Protein AF-A0A920LRT0-F1 (afdb_monomer_lite)

Foldseek 3Di:
DDPVVVVVVVVVVVLVVQAAEAEAADPVVQVVVCVVVDDSYDYYHPPHDQKDQPPDPPQFDVVVVRDGDIDGDPPPD

pLDDT: mean 83.63, std 10.36, range [43.72, 95.0]

Secondary structure (DSSP, 8-state):
--HHHHHHHHHHHHHHHTPEEEEES-HHHHHHHHHHH-TTEEEEE--S-SEE--SSTTSEEGGGTTEE--EE-TT--

Sequence (77 aa):
MNTFLLKRFYRFLSWMDRMKVVVVESPAKAKTINRYLGTDYTVLASYGHVRDLPAKDGSVLPEHSFEMSWQTDAKIK

Radius of gyration: 20.81 Å; chains: 1; bounding box: 37×31×64 Å

Structure (mmCIF, N/CA/C/O backbone):
data_AF-A0A920LRT0-F1
#
_entry.id   AF-A0A920LRT0-F1
#
loop_
_atom_site.group_PDB
_atom_site.id
_atom_site.type_symbol
_atom_site.label_atom_id
_atom_site.label_alt_id
_atom_site.label_comp_id
_atom_site.label_asym_id
_atom_site.label_entity_id
_atom_site.label_seq_id
_atom_site.pdbx_PDB_ins_code
_atom_site.Cartn_x
_atom_site.Cartn_y
_atom_site.Cartn_z
_atom_site.occupancy
_atom_site.B_iso_or_equiv
_atom_site.auth_seq_id
_atom_site.auth_comp_id
_atom_site.auth_asym_id
_atom_site.auth_atom_id
_atom_site.pdbx_PDB_model_num
ATOM 1 N N . MET A 1 1 ? -13.628 -22.481 29.930 1.00 59.88 1 MET A N 1
ATOM 2 C CA . MET A 1 1 ? -13.630 -21.163 29.253 1.00 59.88 1 MET A CA 1
ATOM 3 C C . MET A 1 1 ? -15.042 -20.590 29.343 1.00 59.88 1 MET A C 1
ATOM 5 O O . MET A 1 1 ? -15.963 -21.267 28.916 1.00 59.88 1 MET A O 1
ATOM 9 N N . ASN A 1 2 ? -15.247 -19.432 29.982 1.00 84.19 2 ASN A N 1
ATOM 10 C CA . ASN A 1 2 ? -16.592 -18.860 30.170 1.00 84.19 2 ASN A CA 1
ATOM 11 C C . ASN A 1 2 ? -17.150 -18.344 28.827 1.00 84.19 2 ASN A C 1
ATOM 13 O O . ASN A 1 2 ? -16.409 -17.770 28.024 1.00 84.19 2 ASN A O 1
ATOM 17 N N . THR A 1 3 ? -18.455 -18.510 28.613 1.00 82.75 3 THR A N 1
ATOM 18 C CA . THR A 1 3 ? -19.259 -17.976 27.503 1.00 82.75 3 THR A CA 1
ATOM 19 C C . THR A 1 3 ? -18.927 -16.519 27.144 1.00 82.75 3 THR A C 1
ATOM 21 O O . THR A 1 3 ? -18.956 -16.158 25.970 1.00 82.75 3 THR A O 1
ATOM 24 N N . PHE A 1 4 ? -18.551 -15.678 28.114 1.00 86.81 4 PHE A N 1
ATOM 25 C CA . PHE A 1 4 ? -18.120 -14.294 27.865 1.00 86.81 4 PHE A CA 1
ATOM 26 C C . PHE A 1 4 ? -16.827 -14.189 27.033 1.00 86.81 4 PHE A C 1
ATOM 28 O O . PHE A 1 4 ? -16.766 -13.435 26.060 1.00 86.81 4 PHE A O 1
ATOM 35 N N . LEU A 1 5 ? -15.803 -14.973 27.382 1.00 88.06 5 LEU A N 1
ATOM 36 C CA . LEU A 1 5 ? -14.526 -15.015 26.660 1.00 88.06 5 LEU A CA 1
ATOM 37 C C . LEU A 1 5 ? -14.704 -15.595 25.257 1.00 88.06 5 LEU A C 1
ATOM 39 O O . LEU A 1 5 ? -14.167 -15.048 24.297 1.00 88.06 5 LEU A O 1
ATOM 43 N N . LEU A 1 6 ? -15.527 -16.639 25.129 1.00 88.75 6 LEU A N 1
ATOM 44 C CA . LEU A 1 6 ? -15.825 -17.258 23.839 1.00 88.75 6 LEU A CA 1
ATOM 45 C C . LEU A 1 6 ? -16.535 -16.271 22.895 1.00 88.75 6 LEU A C 1
ATOM 47 O O . LEU A 1 6 ? -16.121 -16.107 21.751 1.00 88.75 6 LEU A O 1
ATOM 51 N N . LYS A 1 7 ? -17.541 -15.527 23.382 1.00 88.62 7 LYS A N 1
ATOM 52 C CA . LYS A 1 7 ? -18.221 -14.490 22.582 1.00 88.62 7 LYS A CA 1
ATOM 53 C C . LYS A 1 7 ? -17.280 -13.359 22.162 1.00 88.62 7 LYS A C 1
ATOM 55 O O . LYS A 1 7 ? -17.380 -12.868 21.040 1.00 88.62 7 LYS A O 1
ATOM 60 N N . ARG A 1 8 ? -16.357 -12.945 23.035 1.00 89.56 8 ARG A N 1
ATOM 61 C CA . ARG A 1 8 ? -15.369 -11.901 22.724 1.00 89.56 8 ARG A CA 1
ATOM 62 C C . ARG A 1 8 ? -14.348 -12.373 21.684 1.00 89.56 8 ARG A C 1
ATOM 64 O O . ARG A 1 8 ? -13.989 -11.592 20.811 1.00 89.56 8 ARG A O 1
ATOM 71 N N . PHE A 1 9 ? -13.957 -13.644 21.737 1.00 92.19 9 PHE A N 1
ATOM 72 C CA . PHE A 1 9 ? -13.079 -14.270 20.753 1.00 92.19 9 PHE A CA 1
ATOM 73 C C . PHE A 1 9 ? -13.745 -14.407 19.376 1.00 92.19 9 PHE A C 1
ATOM 75 O O . PHE A 1 9 ? -13.187 -13.944 18.387 1.00 92.19 9 PHE A O 1
ATOM 82 N N . TYR A 1 10 ? -14.976 -14.927 19.295 1.00 90.69 10 TYR A N 1
ATOM 83 C CA . TYR A 1 10 ? -15.692 -15.009 18.013 1.00 90.69 10 TYR A CA 1
ATOM 84 C C . TYR A 1 10 ? -15.987 -13.638 17.409 1.00 90.69 10 TYR A C 1
ATOM 86 O O . TYR A 1 10 ? -15.903 -13.469 16.196 1.00 90.69 10 TYR A O 1
ATOM 94 N N . ARG A 1 11 ? -16.286 -12.635 18.243 1.00 87.31 11 ARG A N 1
ATOM 95 C CA . ARG A 1 11 ? -16.452 -11.258 17.764 1.00 87.31 11 ARG A CA 1
ATOM 96 C C . ARG A 1 11 ? -15.152 -10.682 17.200 1.00 87.31 11 ARG A C 1
ATOM 98 O O . ARG A 1 11 ? -15.214 -9.908 16.256 1.00 87.31 11 ARG A O 1
ATOM 105 N N . PHE A 1 12 ? -14.003 -11.069 17.749 1.00 87.12 12 PHE A N 1
ATOM 106 C CA . PHE A 1 12 ? -12.694 -10.695 17.218 1.00 87.12 12 PHE A CA 1
ATOM 107 C C . PHE A 1 12 ? -12.390 -11.403 15.891 1.00 87.12 12 PHE A C 1
ATOM 109 O O . PHE A 1 12 ? -12.057 -10.732 14.923 1.00 87.12 12 PHE A O 1
ATOM 116 N N . LEU A 1 13 ? -12.597 -12.720 15.806 1.00 88.06 13 LEU A N 1
ATOM 117 C CA . LEU A 1 13 ? -12.418 -13.471 14.556 1.00 88.06 13 LEU A CA 1
ATOM 118 C C . LEU A 1 13 ? -13.329 -12.951 13.435 1.00 88.06 13 LEU A C 1
ATOM 120 O O . LEU A 1 13 ? -12.871 -12.679 12.333 1.00 88.06 13 LEU A O 1
ATOM 124 N N . SER A 1 14 ? -14.608 -12.720 13.736 1.00 87.25 14 SER A N 1
ATOM 125 C CA . SER A 1 14 ? -15.551 -12.142 12.772 1.00 87.25 14 SER A CA 1
ATOM 126 C C . SER A 1 14 ? -15.185 -10.709 12.370 1.00 87.25 14 SER A C 1
ATOM 128 O O . SER A 1 14 ? -15.512 -10.282 11.264 1.00 87.25 14 SER A O 1
ATOM 130 N N . TRP A 1 15 ? -14.536 -9.946 13.253 1.00 83.44 15 TRP A N 1
ATOM 131 C CA . TRP A 1 15 ? -14.011 -8.628 12.907 1.00 83.44 15 TRP A CA 1
ATOM 132 C C . TRP A 1 15 ? -12.811 -8.740 11.959 1.00 83.44 15 TRP A C 1
ATOM 134 O O . TRP A 1 15 ? -12.786 -8.017 10.968 1.00 83.44 15 TRP A O 1
ATOM 144 N N . MET A 1 16 ? -11.897 -9.691 12.189 1.00 82.38 16 MET A N 1
ATOM 145 C CA . MET A 1 16 ? -10.767 -9.952 11.288 1.00 82.38 16 MET A CA 1
ATOM 146 C C . MET A 1 16 ? -11.227 -10.286 9.862 1.00 82.38 16 MET A C 1
ATOM 148 O O . MET A 1 16 ? -10.718 -9.694 8.915 1.00 82.38 16 MET A O 1
ATOM 152 N N . ASP A 1 17 ? -12.242 -11.141 9.704 1.00 82.50 17 ASP A N 1
ATOM 153 C CA . ASP A 1 17 ? -12.784 -11.510 8.382 1.00 82.50 17 ASP A CA 1
ATOM 154 C C . ASP A 1 17 ? -13.428 -10.337 7.625 1.00 82.50 17 ASP A C 1
ATOM 156 O O . ASP A 1 17 ? -13.593 -10.389 6.407 1.00 82.50 17 ASP A O 1
ATOM 160 N N . ARG A 1 18 ? -13.816 -9.266 8.328 1.00 82.25 18 ARG A N 1
ATOM 161 C CA . ARG A 1 18 ? -14.438 -8.080 7.717 1.00 82.25 18 ARG A CA 1
ATOM 162 C C . ARG A 1 18 ? -13.460 -6.943 7.443 1.00 82.25 18 ARG A C 1
ATOM 164 O O . ARG A 1 18 ? -13.880 -5.927 6.886 1.00 82.25 18 ARG A O 1
ATOM 171 N N . MET A 1 19 ? -12.188 -7.099 7.806 1.00 86.88 19 MET A N 1
ATOM 172 C CA . MET A 1 19 ? -11.175 -6.084 7.545 1.00 86.88 19 MET A CA 1
ATOM 173 C C . MET A 1 19 ? -10.920 -5.941 6.045 1.00 86.88 19 MET A C 1
ATOM 175 O O . MET A 1 19 ? -10.710 -6.920 5.330 1.00 86.88 19 MET A O 1
ATOM 179 N N . LYS A 1 20 ? -10.903 -4.699 5.562 1.00 91.12 20 LYS A N 1
ATOM 180 C CA . LYS A 1 20 ? -10.639 -4.394 4.151 1.00 91.12 20 LYS A CA 1
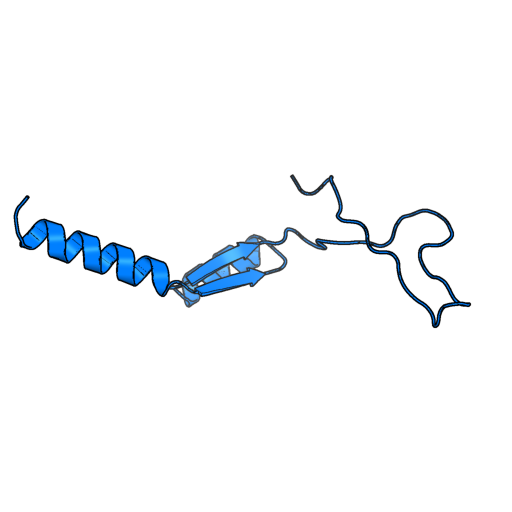ATOM 181 C C . LYS A 1 20 ? -9.200 -3.930 3.965 1.00 91.12 20 LYS A C 1
ATOM 183 O O . LYS A 1 20 ? -8.704 -3.114 4.737 1.00 91.12 20 LYS A O 1
ATOM 188 N N . VAL A 1 21 ? -8.534 -4.415 2.920 1.00 92.88 21 VAL A N 1
ATOM 189 C CA . VAL A 1 21 ? -7.161 -4.008 2.593 1.00 92.88 21 VAL A CA 1
ATOM 190 C C . VAL A 1 21 ? -7.181 -2.896 1.552 1.00 92.88 21 VAL A C 1
ATOM 192 O O . VAL A 1 21 ? -7.875 -2.991 0.542 1.00 92.88 21 VAL A O 1
ATOM 195 N N . 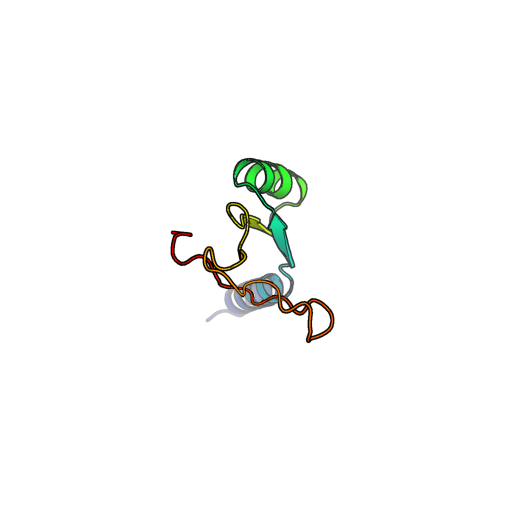VAL A 1 22 ? -6.403 -1.844 1.795 1.00 93.06 22 VAL A N 1
ATOM 196 C CA . VAL A 1 22 ? -6.202 -0.726 0.868 1.00 93.06 22 VAL A CA 1
ATOM 197 C C . VAL A 1 22 ? -4.713 -0.612 0.584 1.00 93.06 22 VAL A C 1
ATOM 199 O O . VAL A 1 22 ? -3.918 -0.481 1.509 1.00 93.06 22 VAL A O 1
ATOM 202 N N . VAL A 1 23 ? -4.326 -0.651 -0.688 1.00 93.00 23 VAL A N 1
ATOM 203 C CA . VAL A 1 23 ? -2.925 -0.507 -1.101 1.00 93.00 23 VAL A CA 1
ATOM 204 C C . VAL A 1 23 ? -2.704 0.892 -1.654 1.00 93.00 23 VAL A C 1
ATOM 206 O O . VAL A 1 23 ? -3.502 1.388 -2.448 1.00 93.00 23 VAL A O 1
ATOM 209 N N . VAL A 1 24 ? -1.623 1.535 -1.225 1.00 93.69 24 VAL A N 1
ATOM 210 C CA . VAL A 1 24 ? -1.238 2.876 -1.665 1.00 93.69 24 VAL A CA 1
ATOM 211 C C . VAL A 1 24 ? 0.234 2.921 -2.041 1.00 93.69 24 VAL A C 1
ATOM 213 O O . VAL A 1 24 ? 1.036 2.140 -1.556 1.00 93.69 24 VAL A O 1
ATOM 216 N N . GLU A 1 25 ? 0.610 3.879 -2.874 1.00 90.94 25 GLU A N 1
ATOM 217 C CA . GLU A 1 25 ? 1.970 3.981 -3.411 1.00 90.94 25 GLU A CA 1
ATOM 218 C C . GLU A 1 25 ? 3.035 4.306 -2.346 1.00 90.94 25 GLU A C 1
ATOM 220 O O . GLU A 1 25 ? 4.127 3.742 -2.357 1.00 90.94 25 GLU A O 1
ATOM 225 N N . SER A 1 26 ? 2.728 5.213 -1.407 1.00 91.75 26 SER A N 1
ATOM 226 C CA . SER A 1 26 ? 3.725 5.768 -0.484 1.00 91.75 26 SER A CA 1
ATOM 227 C C . SER A 1 26 ? 3.374 5.583 1.000 1.00 91.75 26 SER A C 1
ATOM 229 O O . SER A 1 26 ? 2.202 5.681 1.386 1.00 91.75 26 SER A O 1
ATOM 231 N N . PRO A 1 27 ? 4.380 5.411 1.883 1.00 91.06 27 PRO A N 1
ATOM 232 C CA . PRO A 1 27 ? 4.149 5.238 3.322 1.00 91.06 27 PRO A CA 1
ATOM 233 C C . PRO A 1 27 ? 3.467 6.441 3.987 1.00 91.06 27 PRO A C 1
ATOM 235 O O . PRO A 1 27 ? 2.679 6.285 4.921 1.00 91.06 27 PRO A O 1
ATOM 238 N N . ALA A 1 28 ? 3.746 7.657 3.507 1.00 92.88 28 ALA A N 1
ATOM 239 C CA . ALA A 1 28 ? 3.129 8.877 4.027 1.00 92.88 28 ALA A CA 1
ATOM 240 C C . ALA A 1 28 ? 1.621 8.940 3.719 1.00 92.88 28 ALA A C 1
ATOM 242 O O . ALA A 1 28 ? 0.824 9.307 4.592 1.00 92.88 28 ALA A O 1
ATOM 243 N N . LYS A 1 29 ? 1.218 8.519 2.508 1.00 91.38 29 LYS A N 1
ATOM 244 C CA . LYS A 1 29 ? -0.197 8.372 2.135 1.00 91.38 29 LYS A CA 1
ATOM 245 C C . LYS A 1 29 ? -0.864 7.294 2.992 1.00 91.38 29 LYS A C 1
ATOM 247 O O . LYS A 1 29 ? -1.941 7.550 3.523 1.00 91.38 29 LYS A O 1
ATOM 252 N N . ALA A 1 30 ? -0.197 6.155 3.210 1.00 93.94 30 ALA A N 1
ATOM 253 C CA . ALA A 1 30 ? -0.736 5.059 4.021 1.00 93.94 30 ALA A CA 1
ATOM 254 C C . ALA A 1 30 ? -1.079 5.523 5.441 1.00 93.94 30 ALA A C 1
ATOM 256 O O . ALA A 1 30 ? -2.209 5.351 5.894 1.00 93.94 30 ALA A O 1
ATOM 257 N N . LYS A 1 31 ? -0.142 6.217 6.105 1.00 91.94 31 LYS A N 1
ATOM 258 C CA . LYS A 1 31 ? -0.364 6.791 7.443 1.00 91.94 31 LYS A CA 1
ATOM 259 C C . LYS A 1 31 ? -1.542 7.763 7.468 1.00 91.94 31 LYS A C 1
ATOM 261 O O . LYS A 1 31 ? -2.334 7.742 8.404 1.00 91.94 31 LYS A O 1
ATOM 266 N N . THR A 1 32 ? -1.663 8.615 6.453 1.00 95.00 32 THR A N 1
ATOM 267 C CA . THR A 1 32 ? -2.729 9.622 6.386 1.00 95.00 32 THR A CA 1
ATOM 268 C C . THR A 1 32 ? -4.099 8.987 6.165 1.00 95.00 32 THR A C 1
ATOM 270 O O . THR A 1 32 ? -5.030 9.297 6.901 1.00 95.00 32 THR A O 1
ATOM 273 N N . ILE A 1 33 ? -4.212 8.061 5.213 1.00 93.00 33 ILE A N 1
ATOM 274 C CA . ILE A 1 33 ? -5.469 7.376 4.881 1.00 93.00 33 ILE A CA 1
ATOM 275 C C . ILE A 1 33 ? -5.914 6.464 6.027 1.00 93.00 33 ILE A C 1
ATOM 277 O O . ILE A 1 33 ? -7.096 6.445 6.360 1.00 93.00 33 ILE A O 1
ATOM 281 N N . ASN A 1 34 ? -4.979 5.788 6.700 1.00 92.62 34 ASN A N 1
ATOM 282 C CA . ASN A 1 34 ? -5.296 4.958 7.861 1.00 92.62 34 ASN A CA 1
ATOM 283 C C . ASN A 1 34 ? -5.943 5.770 8.998 1.00 92.62 34 ASN A C 1
ATOM 285 O O . ASN A 1 34 ? -6.864 5.289 9.651 1.00 92.62 34 ASN A O 1
ATOM 289 N N . ARG A 1 35 ? -5.522 7.030 9.199 1.00 92.94 35 ARG A N 1
ATOM 290 C CA . ARG A 1 35 ? -6.172 7.928 10.173 1.00 92.94 35 ARG A CA 1
ATOM 291 C C . ARG A 1 35 ? -7.617 8.260 9.804 1.00 92.94 35 ARG A C 1
ATOM 293 O O . ARG A 1 35 ? -8.422 8.440 10.707 1.00 92.94 35 ARG A O 1
ATOM 300 N N . TYR A 1 36 ? -7.938 8.360 8.514 1.00 94.94 36 TYR A N 1
ATOM 301 C CA . TYR A 1 36 ? -9.295 8.676 8.063 1.00 94.94 36 TYR A CA 1
ATOM 302 C C . TYR A 1 36 ? -10.224 7.459 8.065 1.00 94.94 36 TYR A C 1
ATOM 304 O O . TYR A 1 36 ? -11.395 7.598 8.398 1.00 94.94 36 TYR A O 1
ATOM 312 N N . LEU A 1 37 ? -9.716 6.280 7.696 1.00 92.44 37 LEU A N 1
ATOM 313 C CA . LEU A 1 37 ? -10.524 5.063 7.564 1.00 92.44 37 LEU A CA 1
ATOM 314 C C . LEU A 1 37 ? -10.716 4.302 8.884 1.00 92.44 37 LEU A C 1
ATOM 316 O O . LEU A 1 37 ? -11.713 3.600 9.044 1.00 92.44 37 LEU A O 1
ATOM 320 N N . GLY A 1 38 ? -9.792 4.451 9.835 1.00 88.69 38 GLY A N 1
ATOM 321 C CA . GLY A 1 38 ? -9.889 3.813 11.145 1.00 88.69 38 GLY A CA 1
ATOM 322 C C . GLY A 1 38 ? -9.580 2.313 11.129 1.00 88.69 38 GLY A C 1
ATOM 323 O O . GLY A 1 38 ? -8.952 1.787 10.214 1.00 88.69 38 GLY A O 1
ATOM 324 N N . THR A 1 39 ? -9.996 1.619 12.189 1.00 86.94 39 THR A N 1
ATOM 325 C CA . THR A 1 39 ? -9.541 0.256 12.516 1.00 86.94 39 THR A CA 1
ATOM 326 C C . THR A 1 39 ? -10.071 -0.837 11.596 1.00 86.94 39 THR A C 1
ATOM 328 O O . THR A 1 39 ? -9.510 -1.925 11.578 1.00 86.94 39 THR A O 1
ATOM 331 N N . ASP A 1 40 ? -11.126 -0.575 10.830 1.00 88.75 40 ASP A N 1
ATOM 332 C CA . ASP A 1 40 ? -11.736 -1.586 9.955 1.00 88.75 40 ASP A CA 1
ATOM 333 C C . ASP A 1 40 ? -10.969 -1.778 8.635 1.00 88.75 40 ASP A C 1
ATOM 335 O O . ASP A 1 40 ? -11.317 -2.636 7.818 1.00 88.75 40 ASP A O 1
ATOM 339 N N . TYR A 1 41 ? -9.908 -0.993 8.426 1.00 92.38 41 TYR A N 1
ATOM 340 C CA . TYR A 1 41 ? -9.074 -1.042 7.237 1.00 92.38 41 TYR A CA 1
ATOM 341 C C . TYR A 1 41 ? -7.617 -1.327 7.590 1.00 92.38 41 TYR A C 1
ATOM 343 O O . TYR A 1 41 ? -7.075 -0.824 8.569 1.00 92.38 41 TYR A O 1
ATOM 351 N N . THR A 1 42 ? -6.963 -2.109 6.736 1.00 90.69 42 THR A N 1
ATOM 352 C CA . THR A 1 42 ? -5.508 -2.275 6.729 1.00 90.69 42 THR A CA 1
ATOM 353 C C . THR A 1 42 ? -4.949 -1.547 5.520 1.00 90.69 42 THR A C 1
ATOM 355 O O . THR A 1 42 ? -5.177 -1.962 4.384 1.00 90.69 42 THR A O 1
ATOM 358 N N . VAL A 1 43 ? -4.231 -0.449 5.752 1.00 92.75 43 VAL A N 1
ATOM 359 C CA . VAL A 1 43 ? -3.628 0.344 4.676 1.0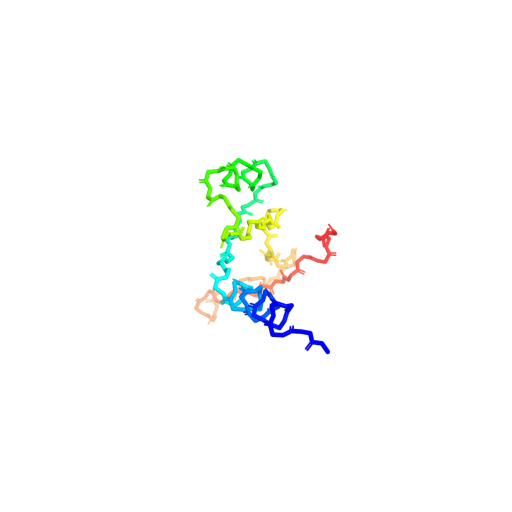0 92.75 43 VAL A CA 1
ATOM 360 C C . VAL A 1 43 ? -2.153 -0.022 4.522 1.00 92.75 43 VAL A C 1
ATOM 362 O O . VAL A 1 43 ? -1.355 0.219 5.426 1.00 92.75 43 VAL A O 1
ATOM 365 N N . LEU A 1 44 ? -1.792 -0.595 3.374 1.00 91.75 44 LEU A N 1
ATOM 366 C CA . LEU A 1 44 ? -0.439 -1.050 3.046 1.00 91.75 44 LEU A CA 1
ATOM 367 C C . LEU A 1 44 ? 0.195 -0.136 1.999 1.00 91.75 44 LEU A C 1
ATOM 369 O O . LEU A 1 44 ? -0.477 0.312 1.072 1.00 91.75 44 LEU A O 1
ATOM 373 N N . ALA A 1 45 ? 1.494 0.125 2.130 1.00 91.44 45 ALA A N 1
ATOM 374 C CA . ALA A 1 45 ? 2.250 0.846 1.114 1.00 91.44 45 ALA A CA 1
ATOM 375 C C . ALA A 1 45 ? 2.934 -0.139 0.150 1.00 91.44 45 ALA A C 1
ATOM 377 O O . ALA A 1 45 ? 3.525 -1.111 0.609 1.00 91.44 45 ALA A O 1
ATOM 378 N N . SER A 1 46 ? 2.887 0.123 -1.159 1.00 87.38 46 SER A N 1
ATOM 379 C CA . SER A 1 46 ? 3.627 -0.633 -2.182 1.00 87.38 46 SER A CA 1
ATOM 380 C C . SER A 1 46 ? 5.084 -0.187 -2.318 1.00 87.38 46 SER A C 1
ATOM 382 O O . SER A 1 46 ? 5.862 -0.875 -2.965 1.00 87.38 46 SER A O 1
ATOM 384 N N . TYR A 1 47 ? 5.448 0.948 -1.705 1.00 84.50 47 TYR A N 1
ATOM 385 C CA . TYR A 1 47 ? 6.783 1.549 -1.774 1.00 84.50 47 TYR A CA 1
ATOM 386 C C . TYR A 1 47 ? 7.241 1.822 -3.219 1.00 84.50 47 TYR A C 1
ATOM 388 O O . TYR A 1 47 ? 8.416 1.675 -3.541 1.00 84.50 47 TYR A O 1
ATOM 396 N N . GLY A 1 48 ? 6.313 2.266 -4.073 1.00 80.38 48 GLY A N 1
ATOM 397 C CA . GLY A 1 48 ? 6.559 2.531 -5.494 1.00 80.38 48 GLY A CA 1
ATOM 398 C C . GLY A 1 48 ? 6.037 1.428 -6.420 1.00 80.38 48 GLY A C 1
ATOM 399 O O . GLY A 1 48 ? 5.037 0.767 -6.108 1.00 80.38 48 GLY A O 1
ATOM 400 N N . HIS A 1 49 ? 6.680 1.280 -7.582 1.00 83.44 49 HIS A N 1
ATOM 401 C CA . HIS A 1 49 ? 6.333 0.285 -8.597 1.00 83.44 49 HIS A CA 1
ATOM 402 C C . HIS A 1 49 ? 6.667 -1.128 -8.103 1.00 83.44 49 HIS A C 1
ATOM 404 O O . HIS A 1 49 ? 7.772 -1.394 -7.655 1.00 83.44 49 HIS A O 1
ATOM 410 N N . VAL A 1 50 ? 5.693 -2.041 -8.179 1.00 81.69 50 VAL A N 1
ATOM 411 C CA . VAL A 1 50 ? 5.862 -3.453 -7.769 1.00 81.69 50 VAL A CA 1
ATOM 412 C C . VAL A 1 50 ? 6.456 -4.303 -8.899 1.00 81.69 50 VAL A C 1
ATOM 414 O O . VAL A 1 50 ? 7.001 -5.384 -8.669 1.00 81.69 50 VAL A O 1
ATOM 417 N N . ARG A 1 51 ? 6.318 -3.834 -10.141 1.00 81.25 51 ARG A N 1
ATOM 418 C CA . ARG A 1 51 ? 6.842 -4.474 -11.345 1.00 81.25 51 ARG A CA 1
ATOM 419 C C . ARG A 1 51 ? 7.357 -3.409 -12.287 1.00 81.25 51 ARG A C 1
ATOM 421 O O . ARG A 1 51 ? 6.689 -2.390 -12.449 1.00 81.25 51 ARG A O 1
ATOM 428 N N . ASP A 1 52 ? 8.459 -3.729 -12.940 1.00 82.75 52 ASP A N 1
ATOM 429 C CA . ASP A 1 52 ? 9.058 -2.910 -13.979 1.00 82.75 52 ASP A CA 1
ATOM 430 C C . ASP A 1 52 ? 9.442 -3.765 -15.188 1.00 82.75 52 ASP A C 1
ATOM 432 O O . ASP A 1 52 ? 9.424 -5.005 -15.158 1.00 82.75 52 ASP A O 1
ATOM 436 N N . LEU A 1 53 ? 9.730 -3.079 -16.291 1.00 81.81 53 LEU A N 1
ATOM 437 C CA . LEU A 1 53 ? 10.242 -3.712 -17.495 1.00 81.81 53 LEU A CA 1
ATOM 438 C C . LEU A 1 53 ? 11.698 -4.150 -17.265 1.00 81.81 53 LEU A C 1
ATOM 440 O O . LEU A 1 53 ? 12.480 -3.403 -16.670 1.00 81.81 53 LEU A O 1
ATOM 444 N N . PRO A 1 54 ? 12.106 -5.331 -17.755 1.00 79.00 54 PRO A N 1
ATOM 445 C CA . PRO A 1 54 ? 13.500 -5.733 -17.704 1.00 79.00 54 PRO A CA 1
ATOM 446 C C . PRO A 1 54 ? 14.364 -4.724 -18.468 1.00 79.00 54 PRO A C 1
ATOM 448 O O . PRO A 1 54 ? 14.078 -4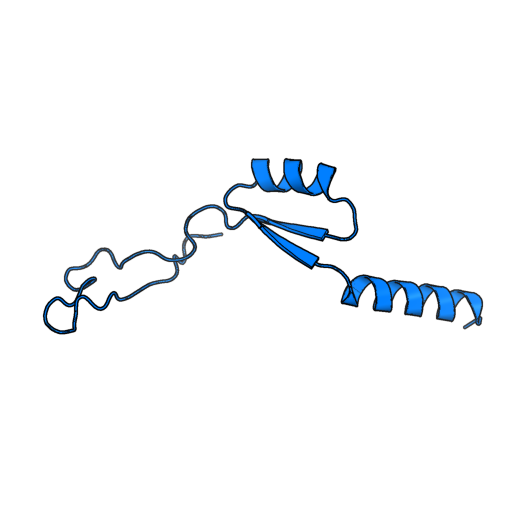.392 -19.615 1.00 79.00 54 PRO A O 1
ATOM 451 N N . A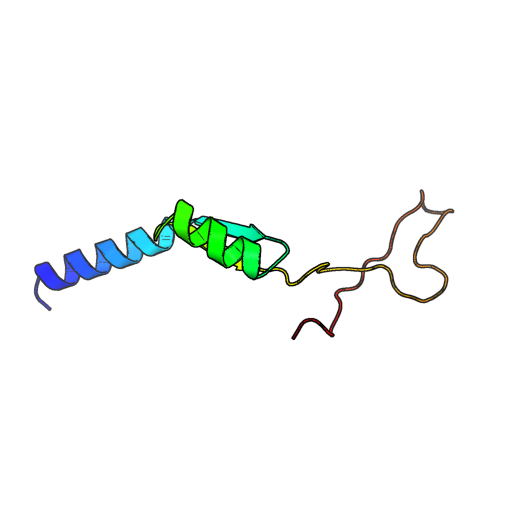LA A 1 55 ? 15.469 -4.290 -17.858 1.00 69.38 55 ALA A N 1
ATOM 452 C CA . ALA A 1 55 ? 16.396 -3.302 -18.426 1.00 69.38 55 ALA A CA 1
ATOM 453 C C . ALA A 1 55 ? 17.199 -3.796 -19.655 1.00 69.38 55 ALA A C 1
ATOM 455 O O . ALA A 1 55 ? 18.119 -3.115 -20.101 1.00 69.38 55 ALA A O 1
ATOM 456 N N . LYS A 1 56 ? 16.905 -4.996 -20.169 1.00 70.69 56 LYS A N 1
ATOM 457 C CA . LYS A 1 56 ? 17.552 -5.588 -21.347 1.00 70.69 56 LYS A CA 1
ATOM 458 C C . LYS A 1 56 ? 16.680 -5.391 -22.587 1.00 70.69 56 LYS A C 1
ATOM 460 O O . LYS A 1 56 ? 15.456 -5.299 -22.475 1.00 70.69 56 LYS A O 1
ATOM 465 N N . ASP A 1 57 ? 17.317 -5.395 -23.754 1.00 63.72 57 ASP A N 1
ATOM 466 C CA . ASP A 1 57 ? 16.624 -5.406 -25.044 1.00 63.72 57 ASP A CA 1
ATOM 467 C C . ASP A 1 57 ? 15.658 -6.603 -25.127 1.00 63.72 57 ASP A C 1
ATOM 469 O O . ASP A 1 57 ? 16.001 -7.716 -24.718 1.00 63.72 57 ASP A O 1
ATOM 473 N N . GLY A 1 58 ? 14.438 -6.362 -25.623 1.00 69.12 58 GLY A N 1
ATOM 474 C CA . GLY A 1 58 ? 13.359 -7.361 -25.704 1.00 69.12 58 GLY A CA 1
ATOM 475 C C . GLY A 1 58 ? 12.288 -7.276 -24.605 1.00 69.12 58 GLY A C 1
ATOM 476 O O . GLY A 1 58 ? 11.506 -8.207 -24.442 1.00 69.12 58 GLY A O 1
ATOM 477 N N . SER A 1 59 ? 12.228 -6.181 -23.839 1.00 72.38 59 SER A N 1
ATOM 478 C CA . SER A 1 59 ? 11.157 -5.914 -22.856 1.00 72.38 59 SER A CA 1
ATOM 479 C C . SER A 1 59 ? 9.784 -5.676 -23.495 1.00 72.38 59 SER A C 1
ATOM 481 O O . SER A 1 59 ? 8.759 -5.920 -22.856 1.00 72.38 59 SER A O 1
ATOM 483 N N . VAL A 1 60 ? 9.775 -5.235 -24.751 1.00 77.44 60 VAL A N 1
ATOM 484 C CA . VAL A 1 60 ? 8.597 -5.109 -25.610 1.00 77.44 60 VAL A CA 1
ATOM 485 C C . VAL A 1 60 ? 8.846 -5.973 -26.840 1.00 77.44 60 VAL A C 1
ATOM 487 O O . VAL A 1 60 ? 9.938 -5.900 -27.404 1.00 77.44 60 VAL A O 1
ATOM 490 N N . LEU A 1 61 ? 7.853 -6.764 -27.245 1.00 81.62 61 LEU A N 1
ATOM 491 C CA . LEU A 1 61 ? 7.879 -7.614 -28.438 1.00 81.62 61 LEU A CA 1
ATOM 492 C C . LEU A 1 61 ? 6.955 -7.012 -29.519 1.00 81.62 61 LEU A C 1
ATOM 494 O O . LEU A 1 61 ? 5.750 -7.294 -29.520 1.00 81.62 61 LEU A O 1
ATOM 498 N N . PRO A 1 62 ? 7.454 -6.140 -30.423 1.00 84.44 62 PRO A N 1
ATOM 499 C CA . PRO A 1 62 ? 6.624 -5.467 -31.431 1.00 84.44 62 PRO A CA 1
ATOM 500 C C . PRO A 1 62 ? 5.894 -6.438 -32.365 1.00 84.44 62 PRO A C 1
ATOM 502 O O . PRO A 1 62 ? 4.741 -6.213 -32.730 1.00 84.44 62 PRO A O 1
ATOM 505 N N . GLU A 1 63 ? 6.545 -7.544 -32.710 1.00 86.06 63 GLU A N 1
ATOM 506 C CA . GLU A 1 63 ? 6.005 -8.628 -33.531 1.00 86.06 63 GLU A CA 1
ATOM 507 C C . GLU A 1 63 ? 4.891 -9.429 -32.835 1.00 86.06 63 GLU A C 1
ATOM 509 O O . GLU A 1 63 ? 4.070 -10.053 -33.506 1.00 86.06 63 GLU A O 1
ATOM 514 N N . HIS A 1 64 ? 4.801 -9.347 -31.505 1.00 82.81 64 HIS A N 1
ATOM 515 C CA . HIS A 1 64 ? 3.768 -9.983 -30.688 1.00 82.81 64 HIS A CA 1
ATOM 516 C C . HIS A 1 64 ? 2.770 -8.954 -30.144 1.00 82.81 64 HIS A C 1
ATOM 518 O O . HIS A 1 64 ? 2.454 -8.937 -28.960 1.00 82.81 64 HIS A O 1
ATOM 524 N N . SER A 1 65 ? 2.257 -8.070 -31.008 1.00 83.94 65 SER A N 1
ATOM 525 C CA . SER A 1 65 ? 1.265 -7.047 -30.619 1.00 83.94 65 SER A CA 1
ATOM 526 C C . SER A 1 65 ? 1.721 -6.171 -29.441 1.00 83.94 65 SER A C 1
ATOM 528 O O . SER A 1 65 ? 0.908 -5.781 -28.603 1.00 83.94 65 SER A O 1
ATOM 530 N N . PHE A 1 66 ? 3.018 -5.850 -29.392 1.00 82.94 66 PHE A N 1
ATOM 531 C CA . PHE A 1 66 ? 3.637 -5.069 -28.316 1.00 82.94 66 PHE A CA 1
ATOM 532 C C . PHE A 1 66 ? 3.495 -5.716 -26.930 1.00 82.94 66 PHE A C 1
ATOM 534 O O . PHE A 1 66 ? 3.377 -5.016 -25.922 1.00 82.94 66 PHE A O 1
ATOM 541 N N . GLU A 1 67 ? 3.506 -7.049 -26.866 1.00 84.88 67 GLU A N 1
ATOM 542 C CA . GLU A 1 67 ? 3.520 -7.772 -25.598 1.00 84.88 67 GLU A CA 1
ATOM 543 C C . GLU A 1 67 ? 4.720 -7.335 -24.743 1.00 84.88 67 GLU A C 1
ATOM 545 O O . GLU A 1 67 ? 5.840 -7.177 -25.235 1.00 84.88 67 GLU A O 1
ATOM 550 N N . MET A 1 68 ? 4.466 -7.105 -23.453 1.00 83.56 68 MET A N 1
ATOM 551 C CA . MET A 1 68 ? 5.458 -6.626 -22.495 1.00 83.56 68 MET A CA 1
ATOM 552 C C . MET A 1 68 ? 5.793 -7.720 -21.489 1.00 83.56 68 MET A C 1
ATOM 554 O O . MET A 1 68 ? 4.905 -8.247 -20.813 1.00 83.56 68 MET A O 1
ATOM 558 N N . SER A 1 69 ? 7.083 -8.005 -21.333 1.00 79.69 69 SER A N 1
ATOM 559 C CA . SER A 1 69 ? 7.565 -8.867 -20.257 1.00 79.69 69 SER A CA 1
ATOM 560 C C . SER A 1 69 ? 7.724 -8.047 -18.977 1.00 79.69 69 SER A C 1
ATOM 562 O O . SER A 1 69 ? 8.465 -7.069 -18.955 1.00 79.69 69 SER A O 1
ATOM 564 N N . TRP A 1 70 ? 7.089 -8.475 -17.886 1.00 80.25 70 TRP A N 1
ATOM 565 C CA . TRP A 1 70 ? 7.161 -7.806 -16.582 1.00 80.25 70 TRP A CA 1
ATOM 566 C C . TRP A 1 70 ? 8.049 -8.582 -15.615 1.00 80.25 70 TRP A C 1
ATOM 568 O O . TRP A 1 70 ? 7.921 -9.802 -15.501 1.00 80.25 70 TRP A O 1
ATOM 578 N N . GLN A 1 71 ? 8.902 -7.887 -14.864 1.00 78.88 71 GLN A N 1
ATOM 579 C CA . GLN A 1 71 ? 9.680 -8.481 -13.778 1.00 78.88 71 GLN A CA 1
ATOM 580 C C . GLN A 1 71 ? 9.327 -7.821 -12.446 1.00 78.88 71 GLN A C 1
ATOM 582 O O . GLN A 1 71 ? 9.074 -6.621 -12.369 1.00 78.88 71 GLN A O 1
ATOM 587 N N . THR A 1 72 ? 9.262 -8.624 -11.384 1.00 77.12 72 THR A N 1
ATOM 588 C CA . THR A 1 72 ? 9.130 -8.109 -10.018 1.00 77.12 72 THR A CA 1
ATOM 589 C C . THR A 1 72 ? 10.489 -7.627 -9.544 1.00 77.12 72 THR A C 1
ATOM 591 O O . THR A 1 72 ? 11.451 -8.400 -9.571 1.00 77.12 72 THR A O 1
ATOM 594 N N . ASP A 1 73 ? 10.568 -6.389 -9.071 1.00 65.44 73 ASP A N 1
ATOM 595 C CA . ASP A 1 73 ? 11.819 -5.849 -8.557 1.00 65.44 73 A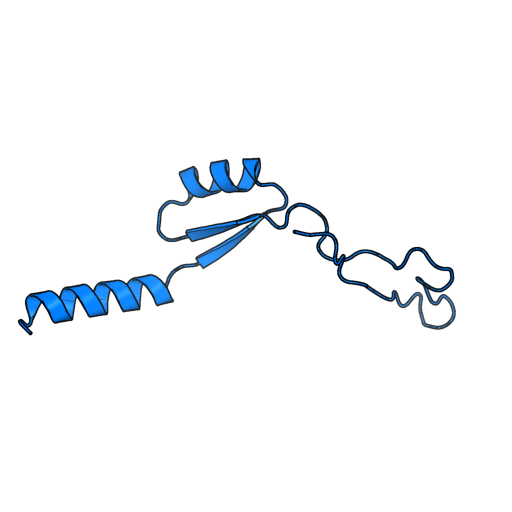SP A CA 1
ATOM 596 C C . ASP A 1 73 ? 12.193 -6.518 -7.229 1.00 65.44 73 ASP A C 1
ATOM 598 O O . ASP A 1 73 ? 11.573 -6.301 -6.189 1.00 65.44 73 ASP A O 1
ATOM 602 N N . ALA A 1 74 ? 13.265 -7.314 -7.240 1.00 58.41 74 ALA A N 1
ATOM 603 C CA . ALA A 1 74 ? 13.797 -7.979 -6.044 1.00 58.41 74 ALA A CA 1
ATOM 604 C C . ALA A 1 74 ? 14.416 -7.000 -5.020 1.00 58.41 74 ALA A C 1
ATOM 606 O O . ALA A 1 74 ? 14.865 -7.416 -3.953 1.00 58.41 74 ALA A O 1
ATOM 607 N N . LYS A 1 75 ? 14.480 -5.700 -5.349 1.00 56.09 75 LYS A N 1
ATOM 608 C CA . LYS A 1 75 ? 15.025 -4.639 -4.488 1.00 56.09 75 LYS A CA 1
ATOM 609 C C . LYS A 1 75 ? 14.005 -4.021 -3.531 1.00 56.09 75 LYS A C 1
ATOM 611 O O . LYS A 1 75 ? 14.408 -3.211 -2.696 1.00 56.09 75 LYS A O 1
ATOM 616 N N . ILE A 1 76 ? 12.727 -4.387 -3.618 1.00 54.41 76 ILE A N 1
ATOM 617 C CA . ILE A 1 76 ? 11.712 -3.932 -2.663 1.00 54.41 76 ILE A CA 1
ATOM 618 C C . ILE A 1 76 ? 11.906 -4.741 -1.373 1.00 54.41 76 ILE A C 1
ATOM 620 O O . ILE A 1 76 ? 11.600 -5.931 -1.326 1.00 54.41 76 ILE A O 1
ATOM 624 N N . LYS A 1 77 ? 12.520 -4.105 -0.373 1.00 43.72 77 LYS A N 1
ATOM 625 C CA . LYS A 1 77 ? 12.941 -4.707 0.897 1.00 43.72 77 LYS A CA 1
ATOM 626 C C . LYS A 1 77 ? 11.993 -4.342 2.031 1.00 43.72 77 LYS A C 1
ATOM 628 O O . LYS A 1 77 ? 11.576 -3.163 2.072 1.00 43.72 77 LYS A O 1
#